Protein AF-A0A3B1DTN1-F1 (afdb_monomer_lite)

Organism: NCBI:txid652676

InterPro domains:
  IPR043502 DNA/RNA polymerase superfamily [SSF56672] (2-40)

Foldseek 3Di:
DVVCVVVVVVVVQVCQQVVDDDPDTDGDDFADDPDPVRRD

Secondary structure (DSSP, 8-state):
-GGGHHHHHHHHHHHHHTSS--SS---------SSTTTT-

pLDDT: mean 85.93, std 8.48, range [51.75, 93.88]

Sequence (40 aa):
PAKNAEEVAKIVREEMESAMDLSVPLVVDLSIANNWFEAK

Structure (mmCIF, N/CA/C/O backbone):
data_AF-A0A3B1DTN1-F1
#
_entry.id   AF-A0A3B1DTN1-F1
#
loop_
_atom_site.group_PDB
_atom_site.id
_atom_site.type_symbol
_atom_site.label_atom_id
_atom_site.label_alt_id
_atom_site.label_comp_id
_atom_site.label_asym_id
_atom_site.label_entity_id
_atom_site.label_seq_id
_atom_site.pdbx_PDB_ins_code
_atom_site.Cartn_x
_atom_site.Cartn_y
_atom_site.Cartn_z
_atom_site.occupancy
_atom_site.B_iso_or_equiv
_atom_site.auth_seq_id
_atom_site.auth_comp_id
_atom_site.auth_asym_id
_atom_site.auth_atom_id
_atom_site.pdbx_PDB_model_num
ATOM 1 N N . PRO A 1 1 ? 15.449 10.872 -3.461 1.00 51.75 1 PRO A N 1
ATOM 2 C CA . PRO A 1 1 ? 16.338 9.811 -4.004 1.00 51.75 1 PRO A CA 1
ATOM 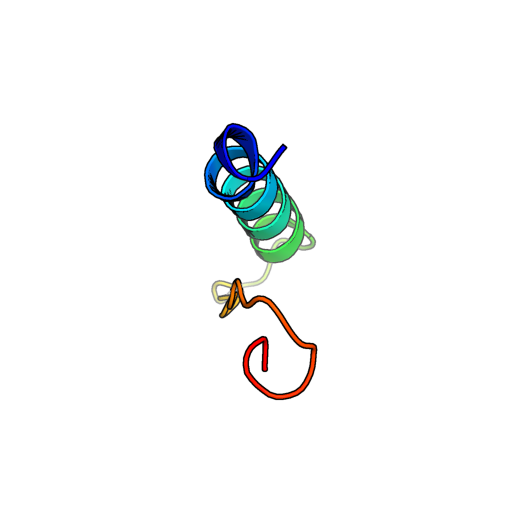3 C C . PRO A 1 1 ? 15.646 8.444 -3.909 1.00 51.75 1 PRO A C 1
ATOM 5 O O . PRO A 1 1 ? 14.854 8.267 -2.991 1.00 51.75 1 PRO A O 1
ATOM 8 N N . ALA A 1 2 ? 15.941 7.498 -4.811 1.00 66.50 2 ALA A N 1
ATOM 9 C CA . ALA A 1 2 ? 15.298 6.171 -4.863 1.00 66.50 2 ALA A CA 1
ATOM 10 C C . ALA A 1 2 ? 15.284 5.417 -3.515 1.00 66.50 2 ALA A C 1
ATOM 12 O O . ALA A 1 2 ? 14.375 4.641 -3.254 1.00 66.50 2 ALA A O 1
ATOM 13 N N . LYS A 1 3 ? 16.232 5.728 -2.619 1.00 76.38 3 LYS A N 1
ATOM 14 C CA . LYS A 1 3 ? 16.280 5.242 -1.230 1.00 76.38 3 LYS A CA 1
ATOM 15 C C . LYS A 1 3 ? 15.005 5.466 -0.407 1.00 76.38 3 LYS A C 1
ATOM 17 O O . LYS A 1 3 ? 14.768 4.688 0.502 1.00 76.38 3 LYS A O 1
ATOM 22 N N . ASN A 1 4 ? 14.215 6.497 -0.707 1.00 84.25 4 ASN A N 1
ATOM 23 C CA . ASN A 1 4 ? 13.013 6.831 0.070 1.00 84.25 4 ASN A CA 1
ATOM 24 C C . ASN A 1 4 ? 11.723 6.405 -0.648 1.00 84.25 4 ASN A C 1
ATOM 26 O O . ASN A 1 4 ? 10.635 6.729 -0.186 1.00 84.25 4 ASN A O 1
ATOM 30 N N . ALA A 1 5 ? 11.820 5.745 -1.807 1.00 84.94 5 ALA A N 1
ATOM 31 C CA . ALA A 1 5 ? 10.648 5.416 -2.615 1.00 84.94 5 ALA A CA 1
ATOM 32 C C . ALA A 1 5 ? 9.703 4.448 -1.883 1.00 84.94 5 ALA A C 1
ATOM 34 O O . ALA A 1 5 ? 8.491 4.606 -1.957 1.00 84.94 5 ALA A O 1
ATOM 35 N N . GLU A 1 6 ? 10.258 3.507 -1.118 1.00 85.56 6 GLU A N 1
ATOM 36 C CA . GLU A 1 6 ? 9.489 2.563 -0.299 1.00 85.56 6 GLU A CA 1
ATOM 37 C C . GLU A 1 6 ? 8.773 3.252 0.869 1.00 85.56 6 GLU A C 1
ATOM 39 O O . GLU A 1 6 ? 7.607 2.975 1.136 1.00 85.56 6 GLU A O 1
ATOM 44 N N . GLU A 1 7 ? 9.448 4.189 1.539 1.00 89.38 7 GLU A N 1
ATOM 45 C CA . GLU A 1 7 ? 8.872 4.954 2.650 1.00 89.38 7 GLU A CA 1
ATOM 46 C C . GLU A 1 7 ? 7.725 5.851 2.167 1.00 89.38 7 GLU A C 1
ATOM 48 O O . GLU A 1 7 ? 6.655 5.880 2.769 1.00 89.38 7 GLU A O 1
ATOM 53 N N . VAL A 1 8 ? 7.909 6.506 1.018 1.00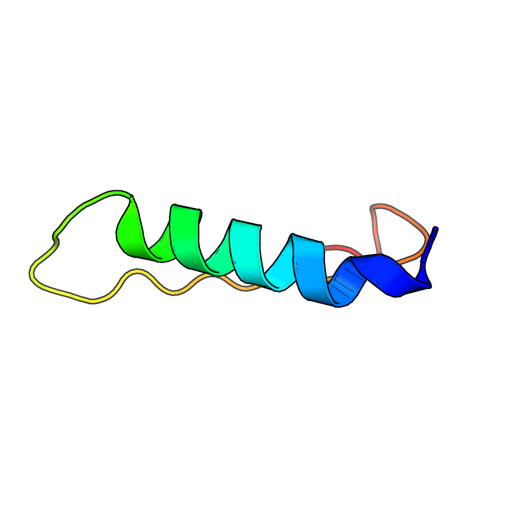 90.25 8 VAL A N 1
ATOM 54 C CA . VAL A 1 8 ? 6.856 7.300 0.374 1.00 90.25 8 VAL A CA 1
ATOM 55 C C . VAL A 1 8 ? 5.693 6.412 -0.069 1.00 90.25 8 VAL A C 1
ATOM 57 O O . VAL A 1 8 ? 4.543 6.763 0.174 1.00 90.25 8 VAL A O 1
ATOM 60 N N . ALA A 1 9 ? 5.960 5.248 -0.669 1.00 89.44 9 ALA A N 1
ATOM 61 C CA . ALA A 1 9 ? 4.907 4.319 -1.078 1.00 89.44 9 ALA A CA 1
ATOM 62 C C . ALA A 1 9 ? 4.090 3.804 0.115 1.00 89.44 9 ALA A C 1
ATOM 64 O O . ALA A 1 9 ? 2.876 3.651 0.003 1.00 89.44 9 ALA A O 1
ATOM 65 N N . LYS A 1 10 ? 4.731 3.587 1.270 1.00 91.38 10 LYS A N 1
ATOM 66 C CA . LYS A 1 10 ? 4.041 3.196 2.502 1.00 91.38 10 LYS A CA 1
ATOM 67 C C . LYS A 1 10 ? 3.070 4.280 2.975 1.00 91.38 10 LYS A C 1
ATOM 69 O O . LYS A 1 10 ? 1.910 3.966 3.209 1.00 91.38 10 LYS A O 1
ATOM 74 N N . ILE A 1 11 ? 3.525 5.532 3.051 1.00 93.50 11 ILE A N 1
ATOM 75 C CA . ILE A 1 11 ? 2.676 6.668 3.451 1.00 93.50 11 ILE A CA 1
ATOM 76 C C . ILE A 1 11 ? 1.487 6.800 2.492 1.00 93.50 11 ILE A C 1
ATOM 78 O O . ILE A 1 11 ? 0.348 6.927 2.924 1.00 93.50 11 ILE A O 1
ATOM 82 N N . VAL A 1 12 ? 1.737 6.718 1.183 1.00 92.62 12 VAL A N 1
ATOM 83 C CA . VAL A 1 12 ? 0.679 6.822 0.168 1.00 92.62 12 VAL A CA 1
ATOM 84 C C . VAL A 1 12 ? -0.340 5.689 0.303 1.00 92.62 12 VAL A C 1
ATOM 86 O O . VAL A 1 12 ? -1.536 5.955 0.237 1.00 92.62 12 VAL A O 1
ATOM 89 N N . ARG A 1 13 ? 0.102 4.444 0.533 1.00 92.81 13 ARG A N 1
ATOM 90 C CA . ARG A 1 13 ? -0.816 3.323 0.779 1.00 92.81 13 ARG A CA 1
ATOM 91 C C . ARG A 1 13 ? -1.688 3.586 2.002 1.00 92.81 13 ARG A C 1
ATOM 93 O O . ARG A 1 13 ? -2.901 3.472 1.902 1.00 92.81 13 ARG A O 1
ATOM 100 N N . GLU A 1 14 ? -1.075 3.947 3.126 1.00 92.75 14 GLU A N 1
ATOM 101 C CA . GLU A 1 14 ? -1.784 4.164 4.391 1.00 92.75 14 GLU A CA 1
ATOM 102 C C . GLU A 1 14 ? -2.850 5.257 4.258 1.00 92.75 14 GLU A C 1
ATOM 104 O O . GLU A 1 14 ? -4.003 5.033 4.623 1.00 92.75 14 GLU A O 1
ATOM 109 N N . GLU A 1 15 ? -2.512 6.399 3.660 1.00 93.88 15 GLU A N 1
ATOM 110 C CA . GLU A 1 15 ? -3.458 7.503 3.449 1.00 93.88 15 GLU A CA 1
ATOM 111 C C . GLU A 1 15 ? -4.583 7.135 2.467 1.00 93.88 15 GLU A C 1
ATOM 113 O O . GLU A 1 15 ? -5.727 7.547 2.648 1.00 93.88 15 GLU A O 1
ATOM 118 N N . MET A 1 16 ? -4.295 6.342 1.428 1.00 91.75 16 MET A N 1
ATOM 119 C CA . MET A 1 16 ? -5.312 5.935 0.452 1.00 91.75 16 MET A CA 1
ATOM 120 C C . MET A 1 16 ? -6.252 4.849 0.989 1.00 91.75 16 MET A C 1
ATOM 122 O O . MET A 1 16 ? -7.455 4.911 0.738 1.00 91.75 16 MET A O 1
ATOM 126 N N . GLU A 1 17 ? -5.734 3.863 1.724 1.00 92.50 17 GLU A N 1
ATOM 127 C CA . GLU A 1 17 ? -6.543 2.784 2.309 1.00 92.50 17 GLU A CA 1
ATOM 128 C C . GLU A 1 17 ? -7.380 3.276 3.502 1.00 92.50 17 GLU A C 1
ATOM 130 O O . GLU A 1 17 ? -8.480 2.775 3.728 1.00 92.50 17 GLU A O 1
ATOM 135 N N . SER A 1 18 ? -6.907 4.297 4.226 1.00 92.44 18 SER A N 1
ATOM 136 C CA . SER A 1 18 ? -7.629 4.919 5.349 1.00 92.44 18 SER A CA 1
ATOM 137 C C . SER A 1 18 ? -8.490 6.129 4.963 1.00 92.44 18 SER A C 1
ATOM 139 O O . SER A 1 18 ? -9.106 6.747 5.832 1.00 92.44 18 SER A O 1
ATOM 141 N N . ALA A 1 19 ? -8.585 6.452 3.668 1.00 92.12 19 ALA A N 1
ATOM 142 C CA . ALA A 1 19 ? -9.266 7.652 3.180 1.00 92.12 19 ALA A CA 1
ATOM 143 C C . ALA A 1 19 ? -10.744 7.746 3.602 1.00 92.12 19 ALA A C 1
ATOM 145 O O . ALA A 1 19 ? -11.286 8.846 3.735 1.00 92.12 19 ALA A O 1
ATOM 146 N N . MET A 1 20 ? -11.415 6.606 3.790 1.00 90.38 20 MET A N 1
ATOM 147 C CA . MET A 1 20 ? -12.794 6.557 4.262 1.00 90.38 20 MET A CA 1
ATOM 148 C C . MET A 1 20 ? -13.075 5.249 4.996 1.00 90.38 20 MET A C 1
ATOM 150 O O . MET A 1 20 ? -12.690 4.175 4.537 1.00 90.38 20 MET A O 1
ATOM 154 N N . ASP A 1 21 ? -13.804 5.346 6.107 1.00 87.50 21 ASP A N 1
ATOM 155 C CA . ASP A 1 21 ? -14.203 4.186 6.897 1.00 87.50 21 ASP A CA 1
ATOM 156 C C . ASP A 1 21 ? -15.404 3.498 6.231 1.00 87.50 21 ASP A C 1
ATOM 158 O O . ASP A 1 21 ? -16.541 3.984 6.256 1.00 87.50 21 ASP A O 1
ATOM 162 N N . LEU A 1 22 ? -15.120 2.399 5.536 1.00 88.62 22 LEU A N 1
ATOM 163 C CA . LEU A 1 22 ? -16.093 1.589 4.816 1.00 88.62 22 LEU A CA 1
ATOM 164 C C . LEU A 1 22 ? -16.295 0.255 5.535 1.00 88.62 22 LEU A C 1
ATOM 166 O O . LEU A 1 22 ? -15.403 -0.273 6.188 1.00 88.62 22 LEU A O 1
ATOM 170 N N . SER A 1 23 ? -17.465 -0.357 5.349 1.00 91.50 23 SER A N 1
ATOM 171 C CA . SER A 1 23 ? -17.755 -1.700 5.876 1.00 91.50 23 SER A CA 1
ATOM 172 C C . SER A 1 23 ? -16.875 -2.808 5.276 1.00 91.50 23 SER A C 1
ATOM 174 O O . SER A 1 23 ? -16.912 -3.945 5.745 1.00 91.50 23 SER A O 1
ATOM 176 N N . VAL A 1 24 ? -16.094 -2.485 4.244 1.00 90.3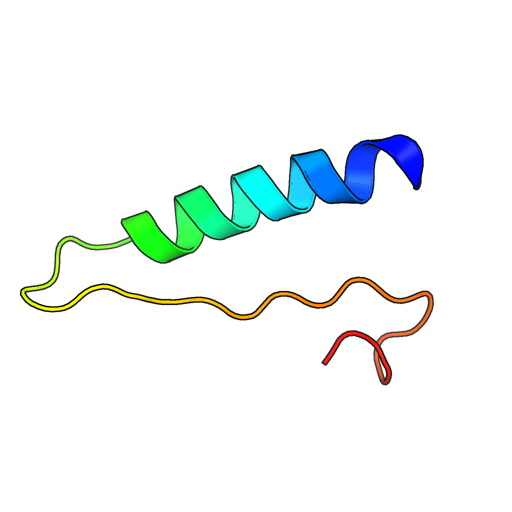1 24 VAL A N 1
ATOM 177 C CA . VAL A 1 24 ? -15.114 -3.352 3.591 1.00 90.31 24 VAL A CA 1
ATOM 178 C C . VAL A 1 24 ? -13.800 -2.584 3.414 1.00 90.31 24 VAL A C 1
ATOM 180 O O . VAL A 1 24 ? -13.844 -1.379 3.166 1.00 90.31 24 VAL A O 1
ATOM 183 N N . PRO A 1 25 ? -12.637 -3.247 3.521 1.00 87.69 25 PRO A N 1
ATOM 184 C CA . PRO A 1 25 ? -11.350 -2.571 3.408 1.00 87.69 25 PRO A CA 1
ATOM 185 C C . PRO A 1 25 ? -11.093 -2.080 1.976 1.00 87.69 25 PRO A C 1
ATOM 187 O O . PRO A 1 25 ? -11.335 -2.806 1.009 1.00 87.69 25 PRO A O 1
ATOM 190 N N . LEU A 1 26 ? -10.564 -0.861 1.852 1.00 89.81 26 LEU A N 1
ATOM 191 C CA . LEU A 1 26 ? -9.975 -0.350 0.614 1.00 89.81 26 LEU A CA 1
ATOM 192 C C . LEU A 1 26 ? -8.554 -0.904 0.505 1.00 89.81 26 L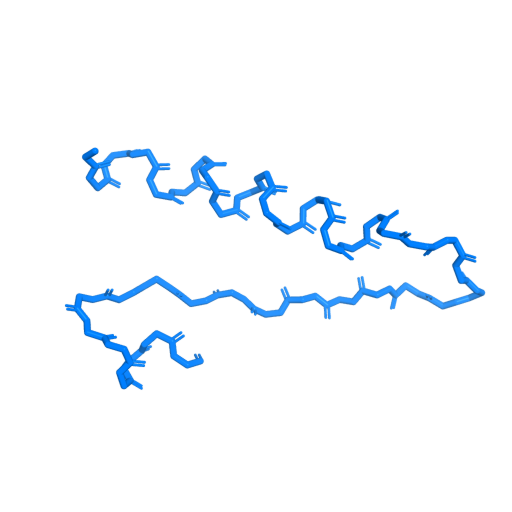EU A C 1
ATOM 194 O O . LEU A 1 26 ? -7.779 -0.773 1.444 1.00 89.81 26 LEU A O 1
ATOM 198 N N . VAL A 1 27 ? -8.226 -1.535 -0.621 1.00 90.00 27 VAL A N 1
ATOM 199 C CA . VAL A 1 27 ? -6.895 -2.106 -0.881 1.00 90.00 27 VAL A CA 1
ATOM 200 C C . VAL A 1 27 ? -6.322 -1.437 -2.120 1.00 90.00 27 VAL A C 1
ATOM 202 O O . VAL A 1 27 ? -7.009 -1.363 -3.143 1.00 90.00 27 VAL A O 1
ATOM 205 N N . VAL A 1 28 ? -5.085 -0.941 -2.028 1.00 88.12 28 VAL A N 1
ATOM 206 C CA . VAL A 1 28 ? -4.433 -0.199 -3.118 1.00 88.12 28 VAL A CA 1
ATOM 207 C C . VAL A 1 28 ? -3.150 -0.888 -3.575 1.00 88.12 28 VAL A C 1
ATOM 209 O O . VAL A 1 28 ? -2.191 -1.052 -2.812 1.00 88.12 28 VAL A O 1
ATOM 212 N N . ASP A 1 29 ? -3.107 -1.212 -4.867 1.00 87.06 29 ASP A N 1
ATOM 213 C CA . ASP A 1 29 ? -1.906 -1.687 -5.549 1.00 87.06 29 ASP A CA 1
ATOM 214 C C . ASP A 1 29 ? -1.015 -0.502 -5.948 1.00 87.06 29 ASP A C 1
ATOM 216 O O . ASP A 1 29 ? -1.467 0.468 -6.556 1.00 87.06 29 ASP A O 1
ATOM 220 N N . LEU A 1 30 ? 0.267 -0.577 -5.582 1.00 87.00 30 LEU A N 1
ATOM 221 C CA . LEU A 1 30 ? 1.266 0.453 -5.866 1.00 87.00 30 LEU A CA 1
ATOM 222 C C . LEU A 1 30 ? 2.475 -0.174 -6.557 1.00 87.00 30 LEU A C 1
ATOM 224 O O . LEU A 1 30 ? 3.060 -1.127 -6.038 1.00 87.00 30 LEU A O 1
ATOM 228 N N . SER A 1 31 ? 2.887 0.431 -7.669 1.00 86.50 31 SER A N 1
ATOM 229 C CA . SER A 1 31 ? 4.041 0.021 -8.470 1.00 86.50 31 SER A CA 1
ATOM 230 C C . SER A 1 31 ? 5.069 1.155 -8.535 1.00 86.50 31 SER A C 1
ATOM 232 O O . SER A 1 31 ? 4.726 2.313 -8.776 1.00 86.50 31 SER A O 1
ATOM 234 N N . ILE A 1 32 ? 6.351 0.835 -8.332 1.00 85.81 32 ILE A N 1
ATOM 235 C CA . ILE A 1 32 ? 7.464 1.787 -8.465 1.00 85.81 32 ILE A CA 1
ATOM 236 C C . ILE A 1 32 ? 8.302 1.360 -9.667 1.00 85.81 32 ILE A C 1
ATOM 238 O O . ILE A 1 32 ? 8.876 0.272 -9.660 1.00 85.81 32 ILE A O 1
ATOM 242 N N . ALA A 1 33 ? 8.417 2.221 -10.677 1.00 85.06 33 ALA A N 1
ATOM 243 C CA . ALA A 1 33 ? 9.260 1.960 -11.839 1.00 85.06 33 ALA A CA 1
ATOM 244 C C . ALA A 1 33 ? 9.948 3.229 -12.360 1.00 85.06 33 ALA A C 1
ATOM 246 O O . ALA A 1 33 ? 9.597 4.353 -12.001 1.00 85.06 33 ALA A O 1
ATOM 247 N N . ASN A 1 34 ? 10.940 3.040 -13.235 1.00 85.88 34 ASN A N 1
ATOM 248 C CA . ASN A 1 34 ? 11.708 4.134 -13.842 1.00 85.88 34 ASN A CA 1
ATOM 249 C C . ASN A 1 34 ? 10.964 4.825 -14.998 1.00 85.88 34 ASN A C 1
ATOM 251 O O . ASN A 1 34 ? 11.449 5.816 -15.542 1.00 85.88 34 ASN A O 1
ATOM 255 N N . ASN A 1 35 ? 9.803 4.303 -15.393 1.00 86.31 35 ASN A N 1
ATOM 256 C CA . ASN A 1 35 ? 8.921 4.905 -16.378 1.00 86.31 35 ASN A CA 1
ATOM 257 C C . ASN A 1 35 ? 7.452 4.646 -16.005 1.00 86.31 35 ASN A C 1
ATOM 259 O O . ASN A 1 35 ? 7.132 3.712 -15.275 1.00 86.31 35 ASN A O 1
ATOM 263 N N . TRP A 1 36 ? 6.554 5.492 -16.512 1.00 80.56 36 TRP A N 1
AT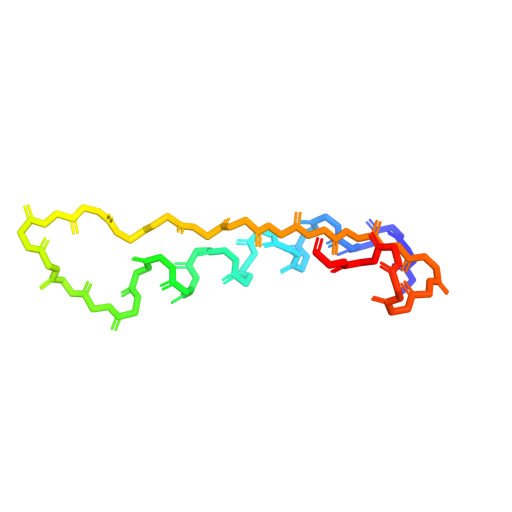OM 264 C CA . TRP A 1 36 ? 5.127 5.439 -16.173 1.00 80.56 36 TRP A CA 1
ATOM 265 C C . TRP A 1 36 ? 4.438 4.160 -16.668 1.00 80.56 36 TRP A C 1
ATOM 267 O O . TRP A 1 36 ? 3.467 3.707 -16.076 1.00 80.56 36 TRP A O 1
ATOM 277 N N . PHE A 1 37 ? 4.926 3.579 -17.766 1.00 84.25 37 PHE A N 1
ATOM 278 C CA . PHE A 1 37 ? 4.324 2.388 -18.361 1.00 84.25 37 PHE A CA 1
ATOM 279 C C . PHE A 1 37 ? 4.495 1.152 -17.468 1.00 84.25 37 PHE A C 1
ATOM 281 O O . PHE A 1 37 ? 3.570 0.357 -17.339 1.00 84.25 37 PHE A O 1
ATOM 288 N N . G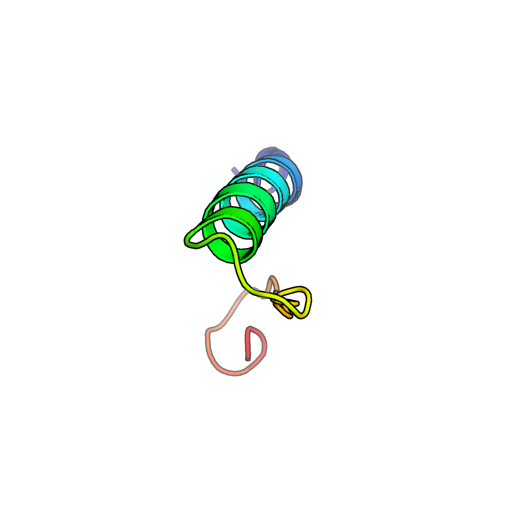LU A 1 38 ? 5.657 1.021 -16.832 1.00 76.38 38 GLU A N 1
ATOM 289 C CA . GLU A 1 38 ? 5.977 -0.052 -15.887 1.00 76.38 38 GLU A CA 1
ATOM 290 C C . GLU A 1 38 ? 5.438 0.212 -14.473 1.00 76.38 38 GLU A C 1
ATOM 292 O O . GLU A 1 38 ? 5.275 -0.728 -13.704 1.00 76.38 38 GLU A O 1
ATOM 297 N N . ALA A 1 39 ? 5.139 1.470 -14.128 1.00 79.94 39 ALA A N 1
ATOM 298 C CA . ALA A 1 39 ? 4.606 1.870 -12.821 1.00 79.94 39 ALA A CA 1
ATOM 299 C C . ALA A 1 39 ? 3.074 1.721 -12.707 1.00 79.94 39 ALA A C 1
ATOM 301 O O . ALA A 1 39 ? 2.461 2.354 -11.848 1.00 79.94 39 ALA A O 1
ATOM 302 N N . LYS A 1 40 ? 2.456 0.951 -13.608 1.00 64.31 40 LYS A N 1
ATOM 303 C CA . LYS A 1 40 ? 1.005 0.771 -13.678 1.00 64.31 40 LYS A CA 1
ATOM 304 C C . LYS A 1 40 ? 0.465 -0.163 -12.595 1.00 64.31 40 LYS A C 1
ATOM 306 O O . LYS A 1 40 ? 1.245 -0.990 -12.069 1.00 64.31 40 LYS A O 1
#

Radius of gyration: 12.16 Å; chains: 1; bounding box: 34×13×25 Å